Protein AF-A0A080MA71-F1 (afdb_monomer)

Mean predicted aligned error: 9.21 Å

Organism: NCBI:txid2954383

Foldseek 3Di:
DQVVQVVVVVVVQVVCVVVVVDPPVRHHDDDAAEDEADDDDDDDDDQWQLVVDDDDPPVCSVVRDTTGHHYDHCVVDDPVVVVVVVVVVVVVVCVVPVPDPPDDDD

Solvent-accessible surface area (backbone atoms only — not comparable to full-atom values): 6790 Å² total; per-residue (Å²): 103,25,65,60,52,52,50,51,52,52,53,49,51,54,50,28,60,77,67,69,63,47,45,101,82,74,40,79,74,93,79,84,52,72,45,82,40,82,62,90,70,76,89,79,76,62,46,33,36,43,77,73,50,76,93,61,66,76,95,54,45,85,73,54,59,78,44,68,46,51,76,44,50,57,77,79,46,54,77,74,52,46,53,56,49,52,48,51,51,53,52,53,55,46,68,77,50,81,80,82,88,84,84,86,89,128

InterPro domains:
  IPR006842 Transposase (putative), YhgA-like [PF04754] (1-92)

pLDDT: mean 82.52, std 16.59, range [36.0, 98.25]

Sequence (106 aa):
MALRMMVYVGLLYQALIKQGQLLSDDRLPLVLPIVLYNGGPRWTAGTDVFHLIPPIPDLVEQFKTRFSYLLVDENAYTDSQLASLKNLMVAVFRIEHPASQEASAS

Secondary structure (DSSP, 8-state):
-HHHHHHHHHHHHHHHHHHT---TTSPPPP---EEEE--SSPP-S-SBGGGGSPP--HHHHTTSPP-B-EEEEGGGS-HHHHHHHHHHHHHHHHHH-----SS---

Structure (mmCIF, N/CA/C/O backbone):
data_AF-A0A080MA71-F1
#
_entry.id   AF-A0A080MA71-F1
#
loop_
_atom_site.group_PDB
_atom_site.id
_atom_site.type_symbol
_atom_site.label_atom_id
_atom_site.label_alt_id
_atom_site.label_comp_id
_atom_site.label_asym_id
_atom_site.label_entity_id
_atom_site.label_seq_id
_atom_site.pdbx_PDB_ins_code
_atom_site.Cartn_x
_atom_site.Cartn_y
_atom_site.Cartn_z
_atom_site.occupancy
_atom_site.B_iso_or_equiv
_atom_site.auth_seq_id
_atom_site.auth_comp_id
_atom_site.auth_asym_id
_atom_site.auth_atom_id
_atom_site.pdbx_PDB_model_num
ATOM 1 N N . MET A 1 1 ? 8.073 -7.802 -2.574 1.00 93.56 1 MET A N 1
ATOM 2 C CA . MET A 1 1 ? 7.899 -6.580 -1.753 1.00 93.56 1 MET A CA 1
ATOM 3 C C . MET A 1 1 ? 6.446 -6.288 -1.408 1.00 93.56 1 MET A C 1
ATOM 5 O O . MET A 1 1 ? 6.236 -5.827 -0.296 1.00 93.56 1 MET A O 1
ATOM 9 N N . ALA A 1 2 ? 5.458 -6.599 -2.263 1.00 95.38 2 ALA A N 1
ATOM 10 C CA . ALA A 1 2 ? 4.041 -6.295 -1.992 1.00 95.38 2 ALA A CA 1
ATOM 11 C C . ALA A 1 2 ? 3.555 -6.746 -0.602 1.00 95.38 2 ALA A C 1
ATOM 13 O O . ALA A 1 2 ? 3.063 -5.926 0.166 1.00 95.38 2 ALA A O 1
ATOM 14 N N . LEU A 1 3 ? 3.806 -8.009 -0.226 1.00 96.12 3 LEU A N 1
ATOM 15 C CA . LEU A 1 3 ? 3.441 -8.523 1.102 1.00 96.12 3 LEU A CA 1
ATOM 16 C C . LEU A 1 3 ? 4.076 -7.717 2.245 1.00 96.12 3 LEU A C 1
ATOM 18 O O . LEU A 1 3 ? 3.414 -7.396 3.225 1.00 96.12 3 LEU A O 1
ATOM 22 N N . ARG A 1 4 ? 5.359 -7.363 2.113 1.00 96.44 4 ARG A N 1
ATOM 23 C CA . ARG A 1 4 ? 6.083 -6.587 3.128 1.00 96.44 4 ARG A CA 1
ATOM 24 C C . ARG A 1 4 ? 5.486 -5.186 3.288 1.00 96.44 4 ARG A C 1
ATOM 26 O O . ARG A 1 4 ? 5.309 -4.743 4.414 1.00 96.44 4 ARG A O 1
ATOM 33 N N . MET A 1 5 ? 5.131 -4.528 2.183 1.00 97.00 5 MET A N 1
ATOM 34 C CA . MET A 1 5 ? 4.469 -3.220 2.221 1.00 97.00 5 MET A CA 1
ATOM 35 C C . MET A 1 5 ? 3.091 -3.301 2.886 1.00 97.00 5 MET A C 1
ATOM 37 O O . MET A 1 5 ? 2.775 -2.455 3.717 1.00 97.00 5 MET A O 1
ATOM 41 N N . MET A 1 6 ? 2.315 -4.353 2.607 1.00 97.44 6 MET A N 1
ATOM 42 C CA . MET A 1 6 ? 1.018 -4.573 3.259 1.00 97.44 6 MET A CA 1
ATOM 43 C C . MET A 1 6 ? 1.162 -4.703 4.777 1.00 97.44 6 MET A C 1
ATOM 45 O O . MET A 1 6 ? 0.410 -4.088 5.529 1.00 97.44 6 MET A O 1
ATOM 49 N N . VAL A 1 7 ? 2.167 -5.459 5.231 1.00 97.56 7 VAL A N 1
ATOM 50 C CA . VAL A 1 7 ? 2.471 -5.607 6.661 1.00 97.56 7 VAL A CA 1
ATOM 51 C C . VAL A 1 7 ? 2.836 -4.261 7.287 1.00 97.56 7 VAL A C 1
ATOM 53 O O . VAL A 1 7 ? 2.327 -3.937 8.354 1.00 97.56 7 VAL A O 1
ATOM 56 N N . TYR A 1 8 ? 3.675 -3.456 6.633 1.00 97.44 8 TYR A N 1
ATOM 57 C CA . TYR A 1 8 ? 4.074 -2.150 7.164 1.00 97.44 8 TYR A CA 1
ATOM 58 C C . TYR A 1 8 ? 2.906 -1.175 7.282 1.00 97.44 8 TYR A C 1
ATOM 60 O O . TYR A 1 8 ? 2.778 -0.517 8.312 1.00 97.44 8 TYR A O 1
ATOM 68 N N . VAL A 1 9 ? 2.016 -1.131 6.289 1.00 97.38 9 VAL A N 1
ATOM 69 C CA . VAL A 1 9 ? 0.794 -0.319 6.378 1.00 97.38 9 VAL A CA 1
ATOM 70 C C . VAL A 1 9 ? -0.106 -0.808 7.513 1.00 97.38 9 VAL A C 1
ATOM 72 O O . VAL A 1 9 ? -0.602 0.003 8.290 1.00 97.38 9 VAL A O 1
ATOM 75 N N . GLY A 1 10 ? -0.266 -2.125 7.671 1.00 97.50 10 GLY A N 1
ATOM 76 C CA . GLY A 1 10 ? -1.023 -2.694 8.786 1.00 97.50 10 GLY A CA 1
ATOM 77 C C . GLY A 1 10 ? -0.454 -2.304 10.155 1.00 97.50 10 GLY A C 1
ATOM 78 O O . GLY A 1 10 ? -1.204 -1.892 11.037 1.00 97.50 10 GLY A O 1
ATOM 79 N N . LEU A 1 11 ? 0.870 -2.374 10.322 1.00 98.25 11 LEU A N 1
ATOM 80 C CA . LEU A 1 11 ? 1.550 -1.969 11.558 1.00 98.25 11 LEU A CA 1
ATOM 81 C C . LEU A 1 11 ? 1.419 -0.465 11.829 1.00 98.25 11 LEU A C 1
ATOM 83 O O . LEU A 1 11 ? 1.189 -0.070 12.971 1.00 98.25 11 LEU A O 1
ATOM 87 N N . LEU A 1 12 ? 1.516 0.369 10.790 1.00 97.50 12 LEU A N 1
ATOM 88 C CA . LEU A 1 12 ? 1.274 1.806 10.901 1.00 97.50 12 LEU A CA 1
ATOM 89 C C . LEU A 1 12 ? -0.155 2.078 11.385 1.00 97.50 12 LEU A C 1
ATOM 91 O O . LEU A 1 12 ? -0.345 2.810 12.350 1.00 97.50 12 LEU A O 1
ATOM 95 N N . TYR A 1 13 ? -1.157 1.439 10.782 1.00 97.62 13 TYR A N 1
ATOM 96 C CA . TYR A 1 13 ? -2.547 1.589 11.209 1.00 97.62 13 TYR A CA 1
ATOM 97 C C . TYR A 1 13 ? -2.787 1.128 12.646 1.00 97.62 13 TYR A C 1
ATOM 99 O O . TYR A 1 13 ? -3.473 1.822 13.394 1.00 97.62 13 TYR A O 1
ATOM 107 N N . GLN A 1 14 ? -2.173 0.024 13.078 1.00 98.06 14 GLN A N 1
ATOM 108 C CA . GLN A 1 14 ? -2.226 -0.386 14.484 1.00 98.06 14 GLN A CA 1
ATOM 109 C C . GLN A 1 14 ? -1.640 0.679 15.421 1.00 98.06 14 GLN A C 1
ATOM 111 O O . GLN A 1 14 ? -2.208 0.940 16.484 1.00 98.06 14 GLN A O 1
ATOM 116 N N . ALA A 1 15 ? -0.529 1.311 15.035 1.00 98.06 15 ALA A N 1
ATOM 117 C CA . ALA A 1 15 ? 0.074 2.387 15.812 1.00 98.06 15 ALA A CA 1
ATOM 118 C C . ALA A 1 15 ? -0.834 3.628 15.878 1.00 98.06 15 ALA A C 1
ATOM 120 O O . ALA A 1 15 ? -1.049 4.145 16.974 1.00 98.06 15 ALA A O 1
ATOM 121 N N . LEU A 1 16 ? -1.423 4.050 14.752 1.00 97.25 16 LEU A N 1
ATOM 122 C CA . LEU A 1 16 ? -2.340 5.195 14.698 1.00 97.25 16 LEU A CA 1
ATOM 123 C C . LEU A 1 16 ? -3.583 4.976 15.566 1.00 97.25 16 LEU A C 1
ATOM 125 O O . LEU A 1 16 ? -3.941 5.855 16.346 1.00 97.25 16 LEU A O 1
ATOM 129 N N . ILE A 1 17 ? -4.192 3.786 15.496 1.00 97.44 17 ILE A N 1
ATOM 130 C CA . ILE A 1 17 ? -5.326 3.411 16.355 1.00 97.44 17 ILE A CA 1
ATOM 131 C C . ILE A 1 17 ? -4.926 3.520 17.829 1.00 97.44 17 ILE A C 1
ATOM 133 O O . ILE A 1 17 ? -5.622 4.151 18.620 1.00 97.44 17 ILE A O 1
ATOM 137 N N . LYS A 1 18 ? -3.776 2.946 18.205 1.00 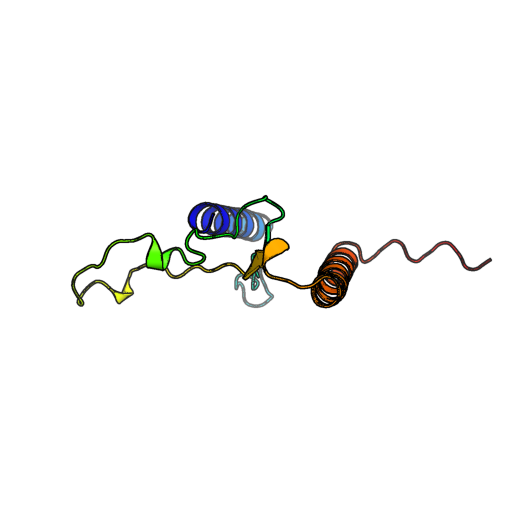97.69 18 LYS A N 1
ATOM 138 C CA . LYS A 1 18 ? -3.289 2.972 19.592 1.00 97.69 18 LYS A CA 1
ATOM 139 C C . LYS A 1 18 ? -3.011 4.394 20.096 1.00 97.69 18 LYS A C 1
ATOM 141 O O . LYS A 1 18 ? -3.131 4.643 21.291 1.00 97.69 18 LYS A O 1
ATOM 146 N N . GLN A 1 19 ? -2.617 5.302 19.208 1.00 97.00 19 GLN A N 1
ATOM 147 C CA . GLN A 1 19 ? -2.297 6.695 19.528 1.00 97.00 19 GLN A CA 1
ATOM 148 C C . GLN A 1 19 ? -3.501 7.642 19.408 1.00 97.00 19 GLN A C 1
ATOM 150 O O . GLN A 1 19 ? -3.352 8.827 19.696 1.00 97.00 19 GLN A O 1
ATOM 155 N N . GLY A 1 20 ? -4.675 7.154 18.987 1.00 95.00 20 GLY A N 1
ATOM 156 C CA . GLY A 1 20 ? -5.849 7.996 18.737 1.00 95.00 20 GLY A CA 1
ATOM 157 C C . GLY A 1 20 ? -5.673 8.957 17.555 1.00 95.00 20 GLY A C 1
ATOM 158 O O . GLY A 1 20 ? -6.307 10.004 17.518 1.00 95.00 20 GLY A O 1
ATOM 159 N N . GLN A 1 21 ? -4.802 8.623 16.599 1.00 95.88 21 GLN A N 1
ATOM 160 C CA . GLN A 1 21 ? -4.467 9.451 15.431 1.00 95.88 21 GLN A CA 1
ATOM 161 C C . GLN A 1 21 ? -5.292 9.063 14.195 1.00 95.88 21 GLN A C 1
ATOM 163 O O . GLN A 1 21 ? -4.775 8.943 13.082 1.00 95.88 21 GLN A O 1
ATOM 168 N N . LEU A 1 22 ? -6.580 8.801 14.403 1.00 95.56 22 LEU A N 1
ATOM 169 C CA . LEU A 1 22 ? -7.525 8.562 13.318 1.00 95.56 22 LEU A CA 1
ATOM 170 C C . LEU A 1 22 ? -8.018 9.893 12.742 1.00 95.56 22 LEU A C 1
ATOM 172 O O . LEU A 1 22 ? -7.788 10.965 13.306 1.00 95.56 22 LEU A O 1
ATOM 176 N N . LEU A 1 23 ? -8.684 9.827 11.592 1.00 93.62 23 LEU A N 1
ATOM 177 C CA . LEU A 1 23 ? -9.406 10.976 11.056 1.00 93.62 23 LEU A CA 1
ATOM 178 C C . LEU A 1 23 ? -10.557 11.363 11.997 1.00 93.62 23 LEU A C 1
ATOM 180 O O . LEU A 1 23 ? -10.966 10.584 12.855 1.00 93.62 23 LEU A O 1
ATOM 184 N N . SER A 1 24 ? -11.118 12.561 11.813 1.00 92.81 24 SER A N 1
ATOM 185 C CA . SER A 1 24 ? -12.192 13.089 12.672 1.00 92.81 24 SER A CA 1
ATOM 186 C C . SER A 1 24 ? -13.473 12.242 12.696 1.00 92.81 24 SER A C 1
ATOM 188 O O . SER A 1 24 ? -14.342 12.489 13.522 1.00 92.81 24 SER A O 1
ATOM 190 N N . ASP A 1 25 ? -13.605 11.278 11.788 1.00 95.31 25 ASP A N 1
ATOM 191 C CA . ASP A 1 25 ? -14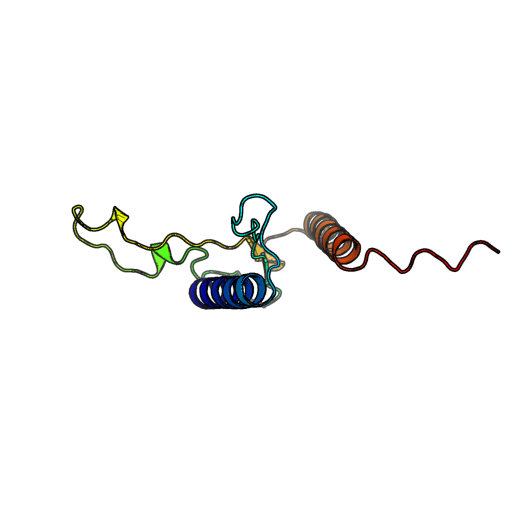.714 10.329 11.691 1.00 95.31 25 ASP A CA 1
ATOM 192 C C . ASP A 1 25 ? -14.304 8.884 12.037 1.00 95.31 25 ASP A C 1
ATOM 194 O O . ASP A 1 25 ? -14.928 7.932 11.567 1.00 95.31 25 ASP A O 1
ATOM 198 N N . ASP A 1 26 ? -13.233 8.721 12.820 1.00 93.81 26 ASP A N 1
ATOM 199 C CA . ASP A 1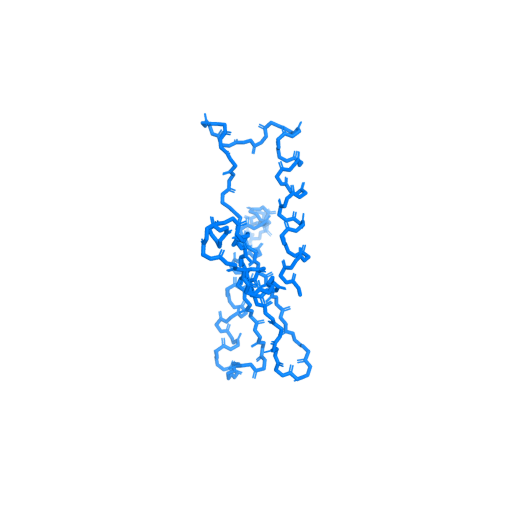 26 ? -12.665 7.444 13.273 1.00 93.81 26 ASP A CA 1
ATOM 200 C C . ASP A 1 26 ? -12.186 6.508 12.146 1.00 93.81 26 ASP A C 1
ATOM 202 O O . ASP A 1 26 ? -11.943 5.317 12.360 1.00 93.81 26 ASP A O 1
ATOM 206 N N . ARG A 1 27 ? -11.998 7.023 10.924 1.00 96.31 27 ARG A N 1
ATOM 207 C CA . ARG A 1 27 ? -11.430 6.245 9.814 1.00 96.31 27 ARG A CA 1
ATOM 208 C C . ARG A 1 27 ? -9.907 6.316 9.774 1.00 96.31 27 ARG A C 1
ATOM 210 O O . ARG A 1 27 ? -9.274 7.272 10.224 1.00 96.31 27 ARG A O 1
ATOM 217 N N . LEU A 1 28 ? -9.312 5.285 9.176 1.00 95.31 28 LEU A N 1
ATOM 218 C CA . LEU A 1 28 ? -7.881 5.244 8.884 1.00 95.31 28 LEU A CA 1
ATOM 219 C C . LEU A 1 28 ? -7.534 6.256 7.779 1.00 95.31 28 LEU A C 1
ATOM 221 O O . LEU A 1 28 ? -8.277 6.356 6.797 1.00 95.31 28 LEU A O 1
ATOM 225 N N . PRO A 1 29 ? -6.402 6.971 7.885 1.00 94.31 29 PRO A N 1
ATOM 226 C CA . PRO A 1 29 ? -5.949 7.840 6.810 1.00 94.31 29 PRO A CA 1
ATOM 227 C C . PRO A 1 29 ? -5.514 7.024 5.587 1.00 94.31 29 PRO A C 1
ATOM 229 O O . PRO A 1 29 ? -5.048 5.886 5.703 1.00 94.31 29 PRO A O 1
ATOM 232 N N . LEU A 1 30 ? -5.622 7.617 4.397 1.00 93.06 30 LEU A N 1
ATOM 233 C CA . LEU A 1 30 ? -5.061 7.028 3.183 1.00 93.06 30 LEU A CA 1
ATOM 234 C C . LEU A 1 30 ? -3.533 6.966 3.299 1.00 93.06 30 LEU A C 1
ATOM 236 O O . LEU A 1 30 ? -2.887 7.976 3.561 1.00 93.06 30 LEU A O 1
ATOM 240 N N . VAL A 1 31 ? -2.961 5.791 3.042 1.00 93.31 31 VAL A N 1
ATOM 241 C CA . VAL A 1 31 ? -1.512 5.596 2.936 1.00 93.31 31 VAL A CA 1
ATOM 242 C C . VAL A 1 31 ? -1.194 5.213 1.499 1.00 93.31 31 VAL A C 1
ATOM 244 O O . VAL A 1 31 ? -1.773 4.263 0.977 1.00 93.31 31 VAL A O 1
ATOM 247 N N . LEU A 1 32 ? -0.272 5.942 0.864 1.00 91.38 32 LEU A N 1
ATOM 248 C CA . LEU A 1 32 ? 0.286 5.601 -0.444 1.00 91.38 32 LEU A CA 1
ATOM 249 C C . LEU A 1 32 ? 1.676 4.980 -0.242 1.00 91.38 32 LEU A C 1
ATOM 251 O O . LEU A 1 32 ? 2.638 5.717 -0.025 1.00 91.38 32 LEU A O 1
ATOM 255 N N . PRO A 1 33 ? 1.828 3.647 -0.306 1.00 92.75 33 PRO A N 1
ATOM 256 C CA . PRO A 1 33 ? 3.132 3.017 -0.175 1.00 92.75 33 PRO A CA 1
ATOM 257 C C . PRO A 1 33 ? 3.919 3.220 -1.468 1.00 92.75 33 PRO A C 1
ATOM 259 O O . PRO A 1 33 ? 3.428 2.901 -2.554 1.00 92.75 33 PRO A O 1
ATOM 262 N N . ILE A 1 34 ? 5.147 3.718 -1.351 1.00 90.31 34 ILE A N 1
ATOM 263 C CA . ILE A 1 34 ? 6.049 3.943 -2.481 1.00 90.31 34 ILE A CA 1
ATOM 264 C C . ILE A 1 34 ? 7.303 3.097 -2.2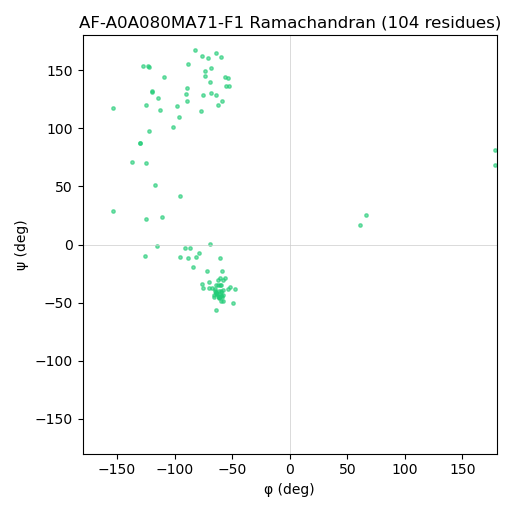72 1.00 90.31 34 ILE A C 1
ATOM 266 O O . ILE A 1 34 ? 7.903 3.113 -1.198 1.00 90.31 34 ILE A O 1
ATOM 270 N N . VAL A 1 35 ? 7.707 2.357 -3.302 1.00 90.25 35 VAL A N 1
ATOM 271 C CA . VAL A 1 35 ? 8.967 1.610 -3.324 1.00 90.25 35 VAL A CA 1
ATOM 272 C C . VAL A 1 35 ? 9.874 2.235 -4.366 1.00 90.25 35 VAL A C 1
ATOM 274 O O . VAL A 1 35 ? 9.579 2.189 -5.558 1.00 90.25 35 VAL A O 1
ATOM 277 N N . LEU A 1 36 ? 10.987 2.787 -3.899 1.00 87.50 36 LEU A N 1
ATOM 278 C CA . LEU A 1 36 ? 12.073 3.281 -4.733 1.00 87.50 36 LEU A CA 1
ATOM 279 C C . LEU A 1 36 ? 13.045 2.128 -4.976 1.00 87.50 36 LEU A C 1
ATOM 281 O O . LEU A 1 36 ? 13.523 1.509 -4.023 1.00 87.50 36 LEU A O 1
ATOM 285 N N . TYR A 1 37 ? 13.306 1.813 -6.237 1.00 86.88 37 TYR A N 1
ATOM 286 C CA . TYR A 1 37 ? 14.180 0.722 -6.626 1.00 86.88 37 TYR A CA 1
ATOM 287 C C . TYR A 1 37 ? 15.291 1.218 -7.549 1.00 86.88 37 TYR A C 1
ATOM 289 O O . TYR A 1 37 ? 15.045 1.723 -8.640 1.00 86.88 37 TYR A O 1
ATOM 297 N N . ASN A 1 38 ? 16.520 1.018 -7.087 1.00 82.81 38 ASN A N 1
ATOM 298 C CA . ASN A 1 38 ? 17.778 1.416 -7.713 1.00 82.81 38 ASN A CA 1
ATOM 299 C C . ASN A 1 38 ? 18.730 0.214 -7.903 1.00 82.81 38 ASN A C 1
ATOM 301 O O . ASN A 1 38 ? 19.947 0.375 -7.961 1.00 82.81 38 ASN A O 1
ATOM 305 N N . GLY A 1 39 ? 18.195 -1.013 -7.932 1.00 79.62 39 GLY A N 1
ATOM 306 C CA . GLY A 1 39 ? 18.991 -2.218 -8.199 1.00 79.62 39 GLY A CA 1
ATOM 307 C C . GLY A 1 39 ? 19.332 -2.356 -9.683 1.00 79.62 39 GLY A C 1
ATOM 308 O O . GLY A 1 39 ? 18.696 -1.727 -10.507 1.00 79.62 39 GLY A O 1
ATOM 309 N N . GLY A 1 40 ? 20.320 -3.176 -10.049 1.00 81.06 40 GLY A N 1
ATOM 310 C CA . GLY A 1 40 ? 20.794 -3.248 -11.443 1.00 81.06 40 GLY A CA 1
ATOM 311 C C . GLY A 1 40 ? 19.757 -3.763 -12.462 1.00 81.06 40 GLY A C 1
ATOM 312 O O . GLY A 1 40 ? 19.480 -3.084 -13.447 1.00 81.06 40 GLY A O 1
ATOM 313 N N . PRO A 1 41 ? 19.177 -4.965 -12.286 1.00 85.69 41 PRO A N 1
ATOM 314 C CA . PRO A 1 41 ? 18.156 -5.478 -13.202 1.00 85.69 41 PRO A CA 1
ATOM 315 C C . PRO A 1 41 ? 16.819 -4.758 -13.021 1.00 85.69 41 PRO A C 1
ATOM 317 O O . PRO A 1 41 ? 16.470 -4.429 -11.890 1.00 85.69 41 PRO A O 1
ATOM 320 N N . ARG A 1 42 ? 16.024 -4.623 -14.093 1.00 85.38 42 ARG A N 1
ATOM 321 C CA . ARG A 1 42 ? 14.637 -4.130 -14.004 1.00 85.38 42 ARG A CA 1
ATOM 322 C C . ARG A 1 42 ? 13.818 -4.927 -12.993 1.00 85.38 42 ARG A C 1
ATOM 324 O O . ARG A 1 42 ? 13.948 -6.151 -12.891 1.00 85.38 42 ARG A O 1
ATOM 331 N N . TRP A 1 43 ? 12.936 -4.236 -12.286 1.00 90.50 43 TRP A N 1
ATOM 332 C CA . TRP A 1 43 ? 12.039 -4.861 -11.331 1.00 90.50 43 TRP A CA 1
ATOM 333 C C . TRP A 1 43 ? 10.998 -5.742 -12.030 1.00 90.50 43 TRP A C 1
ATOM 335 O O . TRP A 1 43 ? 10.311 -5.312 -12.953 1.00 90.50 43 TRP A O 1
ATOM 345 N N . THR A 1 44 ? 10.840 -6.975 -11.552 1.00 90.00 44 THR A N 1
ATOM 346 C CA . THR A 1 44 ? 9.892 -7.954 -12.118 1.00 90.00 44 THR A CA 1
ATOM 347 C C . THR A 1 44 ? 8.929 -8.539 -11.089 1.00 90.00 44 THR A C 1
ATOM 349 O O . THR A 1 44 ? 7.976 -9.223 -11.455 1.00 90.00 44 THR A O 1
ATOM 352 N N . ALA A 1 45 ? 9.142 -8.286 -9.796 1.00 90.75 45 ALA A N 1
ATOM 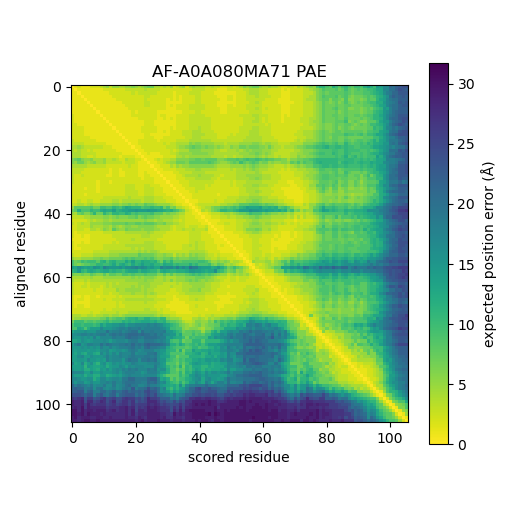353 C CA . ALA A 1 45 ? 8.283 -8.839 -8.756 1.00 90.75 45 ALA A CA 1
ATOM 354 C C . ALA A 1 45 ? 6.914 -8.137 -8.725 1.00 90.75 45 ALA A C 1
ATOM 356 O O . ALA A 1 45 ? 6.823 -6.923 -8.902 1.00 90.75 45 ALA A O 1
ATOM 357 N N . GLY A 1 46 ? 5.857 -8.893 -8.419 1.00 91.62 46 GLY A N 1
ATOM 358 C CA . GLY A 1 46 ? 4.494 -8.364 -8.337 1.00 91.62 46 GLY A CA 1
ATOM 359 C C . GLY A 1 46 ? 4.359 -7.179 -7.373 1.00 91.62 46 GLY A C 1
ATOM 360 O O . GLY A 1 46 ? 4.901 -7.196 -6.259 1.00 91.62 46 GLY A O 1
ATOM 361 N N . 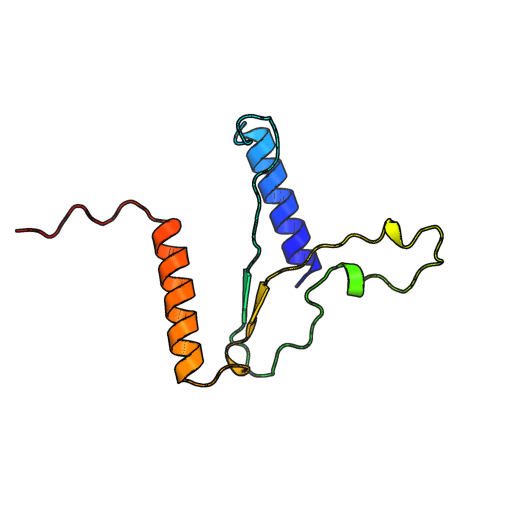THR A 1 47 ? 3.625 -6.160 -7.822 1.00 95.06 47 THR A N 1
ATOM 362 C CA . THR A 1 47 ? 3.351 -4.919 -7.083 1.00 95.06 47 THR A CA 1
ATOM 363 C C . THR A 1 47 ? 2.028 -4.940 -6.316 1.00 95.06 47 THR A C 1
ATOM 365 O O . THR A 1 47 ? 1.822 -4.079 -5.467 1.00 95.06 47 THR A O 1
ATOM 368 N N . ASP A 1 48 ? 1.177 -5.945 -6.558 1.00 96.50 48 ASP A N 1
ATOM 369 C CA . ASP A 1 48 ? -0.086 -6.187 -5.850 1.00 96.50 48 ASP A CA 1
ATOM 370 C C . ASP A 1 48 ? -0.057 -7.564 -5.169 1.00 96.50 48 ASP A C 1
ATOM 372 O O . ASP A 1 48 ? 0.300 -8.572 -5.791 1.00 96.50 48 ASP A O 1
ATOM 376 N N . VAL A 1 49 ? -0.448 -7.620 -3.893 1.00 96.56 49 VAL A N 1
ATOM 377 C CA . VAL A 1 49 ? -0.617 -8.874 -3.136 1.00 96.56 49 VAL A CA 1
ATOM 378 C C . VAL A 1 49 ? -1.621 -9.808 -3.813 1.00 96.56 49 VAL A C 1
ATOM 380 O O . VAL A 1 49 ? -1.438 -11.025 -3.771 1.00 96.56 49 VAL A O 1
ATOM 383 N N . PHE A 1 50 ? -2.618 -9.264 -4.510 1.00 95.06 50 PHE A N 1
ATOM 384 C CA . PHE A 1 50 ? -3.616 -10.029 -5.252 1.00 95.06 50 PHE A CA 1
ATOM 385 C C . PHE A 1 50 ? -2.980 -11.018 -6.240 1.00 95.06 50 PHE A C 1
ATOM 387 O O . PHE A 1 50 ? -3.454 -12.148 -6.384 1.00 95.06 50 PHE A O 1
ATOM 394 N N . HIS A 1 51 ? -1.886 -10.620 -6.897 1.00 93.88 51 HIS A N 1
ATOM 395 C CA . HIS A 1 51 ? -1.166 -11.454 -7.864 1.00 93.88 51 HIS A CA 1
ATOM 396 C C . HIS A 1 51 ? -0.207 -12.462 -7.216 1.00 93.88 51 HIS A C 1
ATOM 398 O O . HIS A 1 51 ? 0.296 -13.345 -7.903 1.00 93.88 51 HIS A O 1
ATOM 404 N N . LEU A 1 52 ? 0.044 -12.354 -5.907 1.00 93.62 52 LEU A N 1
ATOM 405 C CA . LEU A 1 52 ? 0.848 -13.328 -5.161 1.00 93.62 52 LEU A CA 1
ATOM 406 C C . LEU A 1 52 ? 0.028 -14.540 -4.704 1.00 93.62 52 LEU A C 1
ATOM 408 O O . LEU A 1 52 ? 0.595 -15.580 -4.380 1.00 93.62 52 LEU A O 1
ATOM 412 N N . ILE A 1 53 ? -1.296 -14.400 -4.657 1.00 92.56 53 ILE A N 1
ATOM 413 C CA . ILE A 1 53 ? -2.224 -15.468 -4.291 1.00 92.56 53 ILE A CA 1
ATOM 414 C C . ILE A 1 53 ? -2.626 -16.204 -5.578 1.00 92.56 53 ILE A C 1
ATOM 416 O O . ILE A 1 53 ? -3.039 -15.540 -6.540 1.00 92.56 53 ILE A O 1
ATOM 420 N N . PRO A 1 54 ? -2.538 -17.549 -5.618 1.00 90.62 54 PRO A N 1
ATOM 421 C CA . PRO A 1 54 ? -2.914 -18.315 -6.800 1.00 90.62 54 PRO A CA 1
ATOM 422 C C . PRO A 1 54 ? -4.387 -18.088 -7.176 1.00 90.62 54 PRO A C 1
ATOM 424 O O . PRO A 1 54 ? -5.179 -17.614 -6.354 1.00 90.62 54 PRO A O 1
ATOM 427 N N . PRO A 1 55 ? -4.777 -18.410 -8.420 1.00 89.19 55 PRO A N 1
ATOM 428 C CA . PRO A 1 55 ? -6.181 -18.431 -8.808 1.00 89.19 55 PRO A CA 1
ATOM 429 C C . PRO A 1 55 ? -6.997 -19.308 -7.850 1.00 89.19 55 PRO A C 1
ATOM 431 O O . PRO A 1 55 ? -6.558 -20.396 -7.474 1.00 89.19 55 PRO A O 1
ATOM 434 N N . ILE A 1 56 ? -8.173 -18.824 -7.458 1.00 88.12 56 ILE A N 1
ATOM 435 C CA . ILE A 1 56 ? -9.118 -19.541 -6.597 1.00 88.12 56 ILE A CA 1
ATOM 436 C C . ILE A 1 56 ? -10.496 -19.556 -7.263 1.00 88.12 56 ILE A C 1
ATOM 438 O O . ILE A 1 56 ? -10.776 -18.652 -8.046 1.00 88.12 56 ILE A O 1
ATOM 442 N N . PRO A 1 57 ? -11.347 -20.558 -6.977 1.00 89.38 57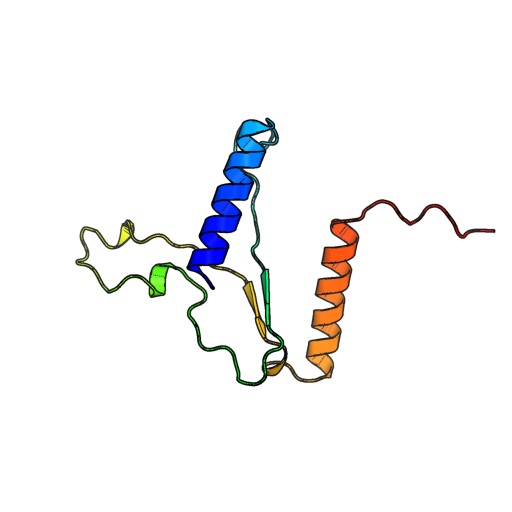 PRO A N 1
ATOM 443 C CA . PRO A 1 57 ? -12.683 -20.641 -7.563 1.00 89.38 57 PRO A CA 1
ATOM 444 C C . PRO A 1 57 ? -13.524 -19.381 -7.306 1.00 89.38 57 PRO A C 1
ATOM 446 O O . PRO A 1 57 ? -13.466 -18.817 -6.210 1.00 89.38 57 PRO A O 1
ATOM 449 N N . ASP A 1 58 ? -14.351 -19.001 -8.284 1.00 83.25 58 ASP A N 1
ATOM 450 C CA . ASP A 1 58 ? -15.075 -17.718 -8.354 1.00 83.25 58 ASP A CA 1
ATOM 451 C C . ASP A 1 58 ? -15.794 -17.317 -7.057 1.00 83.25 58 ASP A C 1
ATOM 453 O O . ASP A 1 58 ? -15.775 -16.151 -6.665 1.00 83.25 58 ASP A O 1
ATOM 457 N N . LEU A 1 59 ? -16.380 -18.283 -6.339 1.00 84.81 59 LEU A N 1
ATOM 458 C CA . LEU A 1 59 ? -17.127 -18.031 -5.101 1.00 84.81 59 LEU A CA 1
ATOM 459 C C . LEU A 1 59 ? -16.296 -17.298 -4.031 1.00 84.81 59 LEU A C 1
ATOM 461 O O . LEU A 1 59 ? -16.853 -16.573 -3.204 1.00 84.81 59 LEU A O 1
ATOM 465 N N . VAL A 1 60 ? -14.973 -17.481 -4.039 1.00 89.81 60 VAL A N 1
ATOM 466 C CA . VAL A 1 60 ? -14.067 -16.907 -3.038 1.00 89.81 60 VAL A CA 1
ATOM 467 C C . VAL A 1 60 ? -13.076 -15.888 -3.601 1.00 89.81 60 VAL A C 1
ATOM 469 O O . VAL A 1 60 ? -12.333 -15.288 -2.826 1.00 89.81 60 VAL A O 1
ATOM 472 N N . GLU A 1 61 ? -13.079 -15.626 -4.911 1.00 89.69 61 GLU A N 1
ATOM 473 C CA . GLU A 1 61 ? -12.115 -14.717 -5.552 1.00 89.69 61 GLU A CA 1
ATOM 474 C C . GLU A 1 61 ? -12.189 -13.283 -5.006 1.00 89.69 61 GLU A C 1
ATOM 476 O O . GLU A 1 61 ? -11.162 -12.628 -4.814 1.00 89.69 61 GLU A O 1
ATOM 481 N N . GLN A 1 62 ? -13.393 -12.822 -4.656 1.00 90.25 62 GLN A N 1
ATOM 482 C CA . GLN A 1 62 ? -13.617 -11.513 -4.033 1.00 90.25 62 GLN A CA 1
ATOM 483 C C . GLN A 1 62 ? -12.878 -11.323 -2.697 1.00 90.25 62 GLN A C 1
ATOM 485 O O . GLN A 1 62 ? -12.622 -10.188 -2.302 1.00 90.25 62 GLN A O 1
ATOM 490 N N . PHE A 1 63 ? -12.519 -12.410 -2.005 1.00 91.25 63 PHE A N 1
ATOM 491 C CA . PHE A 1 63 ? -11.795 -12.353 -0.732 1.00 91.25 63 PHE A CA 1
ATOM 492 C C . PHE A 1 63 ? -10.276 -12.295 -0.908 1.00 91.25 63 PHE A C 1
ATOM 494 O O . PHE A 1 63 ? -9.553 -12.179 0.083 1.00 91.25 63 PHE A O 1
ATOM 501 N N . LYS A 1 64 ? -9.758 -12.358 -2.143 1.00 93.25 64 LYS A N 1
ATOM 502 C CA . LYS A 1 64 ? -8.334 -12.114 -2.382 1.00 93.25 64 LYS A CA 1
ATOM 503 C C . LYS A 1 64 ? -7.999 -10.684 -1.982 1.00 93.25 64 LYS A C 1
ATOM 505 O O . LYS A 1 64 ? -8.509 -9.724 -2.560 1.00 93.25 64 LYS A O 1
ATOM 510 N N . THR A 1 65 ? -7.085 -10.550 -1.030 1.00 93.12 65 THR A N 1
ATOM 511 C CA . THR A 1 65 ? -6.610 -9.246 -0.581 1.00 93.12 65 THR A CA 1
ATOM 512 C C . THR A 1 65 ? -5.999 -8.472 -1.740 1.00 93.12 65 THR A C 1
ATOM 514 O O . THR A 1 65 ? -5.054 -8.937 -2.379 1.00 93.12 65 THR A O 1
ATOM 517 N N . ARG A 1 66 ? -6.529 -7.273 -1.982 1.00 93.81 66 ARG A N 1
ATOM 518 C CA . ARG A 1 66 ? -5.952 -6.294 -2.901 1.00 93.81 66 ARG A CA 1
ATOM 519 C C . ARG A 1 66 ? -5.147 -5.293 -2.098 1.00 93.81 66 ARG A C 1
ATOM 521 O O . ARG A 1 66 ? -5.687 -4.621 -1.222 1.00 93.81 66 ARG A O 1
ATOM 528 N N . PHE A 1 67 ? -3.859 -5.221 -2.386 1.00 96.06 67 PHE A N 1
ATOM 529 C CA . PHE A 1 67 ? -2.972 -4.251 -1.768 1.00 96.06 67 PHE A CA 1
ATOM 530 C C . PHE A 1 67 ? -1.818 -3.990 -2.719 1.00 96.06 67 PHE A C 1
ATOM 532 O O . PHE A 1 67 ? -1.016 -4.891 -2.980 1.00 96.06 67 PHE A O 1
ATOM 539 N N . SER A 1 68 ? -1.711 -2.744 -3.168 1.00 95.50 68 SER A N 1
ATOM 540 C CA . SER A 1 68 ? -0.729 -2.322 -4.160 1.00 95.50 68 SER A CA 1
ATOM 541 C C . SER A 1 68 ? 0.148 -1.206 -3.623 1.00 95.50 68 SER A C 1
ATOM 543 O O . SER A 1 68 ? -0.269 -0.413 -2.781 1.00 95.50 68 SER A O 1
ATOM 545 N N . TYR A 1 69 ? 1.365 -1.132 -4.146 1.00 94.31 69 TYR A N 1
ATOM 546 C CA . TYR A 1 69 ? 2.271 -0.015 -3.915 1.00 94.31 69 TYR A CA 1
ATOM 547 C C . TYR A 1 69 ? 2.685 0.613 -5.243 1.00 94.31 69 TYR A C 1
ATOM 549 O O . TYR A 1 69 ? 2.720 -0.053 -6.282 1.00 94.31 69 TYR A O 1
ATOM 557 N N . LEU A 1 70 ? 3.033 1.896 -5.201 1.00 90.81 70 LEU A N 1
ATOM 558 C CA . LEU A 1 70 ? 3.642 2.578 -6.330 1.00 90.81 70 LEU A CA 1
ATOM 559 C C . LEU A 1 70 ? 5.117 2.178 -6.408 1.00 90.81 70 LEU A C 1
ATOM 561 O O . LEU A 1 70 ? 5.898 2.478 -5.506 1.00 90.81 70 LEU A O 1
ATOM 565 N N . LEU A 1 71 ? 5.499 1.485 -7.477 1.00 90.31 71 LEU A N 1
ATOM 566 C CA . LEU A 1 71 ? 6.897 1.194 -7.762 1.00 90.31 71 LEU A CA 1
ATOM 567 C C . LEU A 1 71 ? 7.504 2.312 -8.599 1.00 90.31 71 LEU A C 1
ATOM 569 O O . LEU A 1 71 ? 6.960 2.718 -9.624 1.00 90.31 71 LEU A O 1
ATOM 573 N N . VAL A 1 72 ? 8.691 2.721 -8.194 1.00 86.62 72 VAL A N 1
ATOM 574 C CA . VAL A 1 72 ? 9.534 3.660 -8.904 1.00 86.62 72 VAL A CA 1
ATOM 575 C C . VAL A 1 72 ? 10.865 2.964 -9.179 1.00 86.62 72 VAL A C 1
ATOM 577 O O . VAL A 1 72 ? 11.708 2.860 -8.294 1.00 86.62 72 VAL A O 1
ATOM 580 N N . ASP A 1 73 ? 11.017 2.422 -10.388 1.00 85.94 73 ASP A N 1
ATOM 581 C CA . ASP A 1 73 ? 12.234 1.736 -10.846 1.00 85.94 73 ASP A CA 1
ATOM 582 C C . ASP A 1 73 ? 13.111 2.712 -11.633 1.00 85.94 73 ASP A C 1
ATOM 584 O O . ASP A 1 73 ? 12.756 3.092 -12.747 1.00 85.94 73 ASP A O 1
ATOM 588 N N . GLU A 1 74 ? 14.252 3.114 -11.073 1.00 76.06 74 GLU A N 1
ATOM 589 C CA . GLU A 1 74 ? 15.160 4.081 -11.702 1.00 76.06 74 GLU A CA 1
ATOM 590 C C . GLU A 1 74 ? 15.688 3.598 -13.065 1.00 76.06 74 GLU A C 1
ATOM 592 O O . GLU A 1 74 ? 15.897 4.414 -13.959 1.00 76.06 74 GLU A O 1
ATOM 597 N N . ASN A 1 75 ? 15.802 2.283 -13.285 1.00 75.94 75 ASN A N 1
ATOM 598 C CA . ASN A 1 75 ? 16.268 1.706 -14.557 1.00 75.94 75 ASN A CA 1
ATOM 599 C C . ASN A 1 75 ? 15.189 1.684 -15.648 1.00 75.94 75 ASN A C 1
ATOM 601 O O . ASN A 1 75 ? 15.450 1.288 -16.791 1.00 75.94 75 ASN A O 1
ATOM 605 N N . ALA A 1 76 ? 13.950 2.031 -15.299 1.00 70.88 76 ALA A N 1
ATOM 606 C CA . ALA A 1 76 ? 12.858 2.166 -16.252 1.00 70.88 76 ALA A CA 1
ATOM 607 C C . ALA A 1 76 ? 12.772 3.580 -16.851 1.00 70.88 76 ALA A C 1
ATOM 609 O O . ALA A 1 76 ? 12.052 3.764 -17.833 1.00 70.88 76 ALA A O 1
ATOM 610 N N . TYR A 1 77 ? 13.505 4.554 -16.300 1.00 69.50 77 TYR A N 1
ATOM 611 C CA . T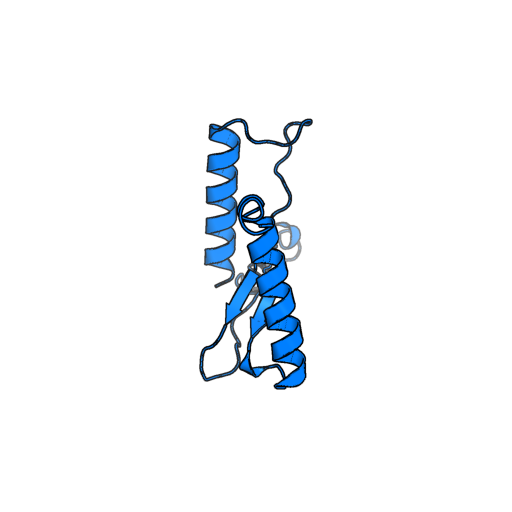YR A 1 77 ? 13.429 5.962 -16.681 1.00 69.50 77 TYR A CA 1
ATOM 612 C C . TYR A 1 77 ? 14.674 6.427 -17.440 1.00 69.50 77 TYR A C 1
ATOM 614 O O . TYR A 1 77 ? 15.795 6.022 -17.144 1.00 69.50 77 TYR A O 1
ATOM 622 N N . THR A 1 78 ? 14.482 7.320 -18.413 1.00 67.44 78 THR A N 1
ATOM 623 C CA . THR A 1 78 ? 15.591 8.086 -19.003 1.00 67.44 78 THR A CA 1
ATOM 624 C C . THR A 1 78 ? 16.115 9.121 -18.005 1.00 67.44 78 THR A C 1
ATOM 626 O O . THR A 1 78 ? 15.381 9.543 -17.109 1.00 67.44 78 THR A O 1
ATOM 629 N N . ASP A 1 79 ? 17.342 9.619 -18.189 1.00 66.44 79 ASP A N 1
ATOM 630 C CA . ASP A 1 79 ? 17.956 10.618 -17.291 1.00 66.44 79 ASP A CA 1
ATOM 631 C C . ASP A 1 79 ? 17.062 11.851 -17.039 1.00 66.44 79 ASP A C 1
ATOM 633 O O . ASP A 1 79 ? 16.980 12.369 -15.923 1.00 66.44 79 ASP A O 1
ATOM 637 N N . SER A 1 80 ? 16.324 12.292 -18.063 1.00 64.12 80 SER A N 1
ATOM 638 C CA . SER A 1 80 ? 15.363 13.400 -17.971 1.00 64.12 80 SER A CA 1
ATOM 639 C C . SER A 1 80 ? 14.137 13.080 -17.106 1.00 64.12 80 SER A C 1
ATOM 641 O O . SER A 1 80 ? 13.658 13.936 -16.361 1.00 64.12 80 SER A O 1
ATOM 643 N N . GLN A 1 81 ? 13.632 11.849 -17.162 1.00 65.19 81 GLN A N 1
ATOM 644 C CA . GLN A 1 81 ? 12.507 11.394 -16.346 1.00 65.19 81 GLN A CA 1
ATOM 645 C C . GLN A 1 81 ? 12.948 11.133 -14.902 1.00 65.19 81 GLN A C 1
ATOM 647 O O . GLN A 1 81 ? 12.214 11.454 -13.965 1.00 65.19 81 GLN A O 1
ATOM 652 N N . LEU A 1 82 ? 14.182 10.657 -14.710 1.00 64.69 82 LEU A N 1
ATOM 653 C CA . LEU A 1 82 ? 14.788 10.483 -13.395 1.00 64.69 82 LEU A CA 1
ATOM 654 C C . LEU A 1 82 ? 14.926 11.821 -12.651 1.00 64.69 82 LEU A C 1
ATOM 656 O O . LEU A 1 82 ? 14.716 11.879 -11.442 1.00 64.69 82 LEU A O 1
ATOM 660 N N . ALA A 1 83 ? 15.202 12.921 -13.360 1.00 66.06 83 ALA A N 1
ATOM 661 C CA . ALA A 1 83 ? 15.205 14.263 -12.774 1.00 66.06 83 ALA A CA 1
ATOM 662 C C . ALA A 1 83 ? 13.816 14.680 -12.250 1.00 66.06 83 ALA A C 1
ATOM 664 O O . ALA A 1 83 ? 13.699 15.185 -11.133 1.00 66.06 83 ALA A O 1
ATOM 665 N N . SER A 1 84 ? 12.745 14.406 -13.005 1.00 63.22 84 SER A N 1
ATOM 666 C CA . SER A 1 84 ? 11.366 14.661 -12.554 1.00 63.22 84 SER A CA 1
ATOM 667 C C . SER A 1 84 ? 10.991 13.812 -11.339 1.00 63.22 84 SER A C 1
ATOM 669 O O . SER A 1 84 ? 10.259 14.249 -10.453 1.00 63.22 84 SER A O 1
ATOM 671 N N . LEU A 1 85 ? 11.505 12.591 -11.286 1.00 66.25 85 LEU A N 1
ATOM 672 C CA . LEU A 1 85 ? 11.235 11.648 -10.219 1.00 66.25 85 LEU A CA 1
ATOM 673 C C . LEU A 1 85 ? 11.997 12.000 -8.930 1.00 66.25 85 LEU A C 1
ATOM 675 O O . LEU A 1 85 ? 11.428 11.959 -7.840 1.00 66.25 85 LEU A O 1
ATOM 679 N N . LYS A 1 86 ? 13.238 12.484 -9.055 1.00 66.62 86 LYS A N 1
ATOM 680 C CA . LYS A 1 86 ? 13.972 13.131 -7.957 1.00 66.62 86 LYS A CA 1
ATOM 681 C C . LYS A 1 86 ? 13.209 14.338 -7.412 1.00 66.62 86 LYS A C 1
ATOM 683 O O . LYS A 1 86 ? 13.142 14.496 -6.199 1.00 66.62 86 LYS A O 1
ATOM 688 N N . ASN A 1 87 ? 12.569 15.138 -8.266 1.00 66.19 87 ASN A N 1
ATOM 689 C CA . ASN A 1 87 ? 11.736 16.256 -7.811 1.00 66.19 87 ASN A CA 1
ATOM 690 C C . ASN A 1 87 ? 10.500 15.790 -7.028 1.00 66.19 87 ASN A C 1
ATOM 692 O O . ASN A 1 87 ? 10.163 16.410 -6.022 1.00 66.19 87 ASN A O 1
ATOM 696 N N . LEU A 1 88 ? 9.857 14.688 -7.436 1.00 66.88 88 LEU A N 1
ATOM 697 C CA . LEU A 1 88 ? 8.770 14.078 -6.663 1.00 66.88 88 LEU A CA 1
ATOM 698 C C . LEU A 1 88 ? 9.265 13.620 -5.286 1.00 66.88 88 LEU A C 1
ATOM 700 O O . LEU A 1 88 ? 8.631 13.933 -4.283 1.00 66.88 88 LEU A O 1
ATOM 704 N N . MET A 1 89 ? 10.416 12.945 -5.218 1.00 67.25 89 MET A N 1
ATOM 705 C CA . MET A 1 89 ? 11.011 12.561 -3.935 1.00 67.25 89 MET A CA 1
ATOM 706 C C . MET A 1 89 ? 11.318 13.782 -3.065 1.00 67.25 89 MET A C 1
ATOM 708 O O . MET A 1 89 ? 10.977 13.790 -1.888 1.00 67.25 89 MET A O 1
ATOM 712 N N . VAL A 1 90 ? 11.899 14.839 -3.639 1.00 65.81 90 VAL A N 1
ATOM 713 C CA . VAL A 1 90 ? 12.164 16.106 -2.937 1.00 65.81 90 VAL A CA 1
ATOM 714 C C . VAL A 1 90 ? 10.867 16.739 -2.425 1.00 65.81 90 VAL A C 1
ATOM 716 O O . VAL A 1 90 ? 10.842 17.244 -1.305 1.00 65.81 90 VAL A O 1
ATOM 719 N N . ALA A 1 91 ? 9.784 16.700 -3.202 1.00 66.75 91 ALA A N 1
ATOM 720 C CA . ALA A 1 91 ? 8.481 17.204 -2.777 1.00 66.75 91 ALA A CA 1
ATOM 721 C C . ALA A 1 91 ? 7.901 16.385 -1.611 1.00 66.75 91 ALA A C 1
ATOM 723 O O . ALA A 1 91 ? 7.451 16.974 -0.633 1.00 66.75 91 ALA A O 1
ATOM 724 N N . VAL A 1 92 ? 7.984 15.051 -1.667 1.00 66.94 92 VAL A N 1
ATOM 725 C CA . VAL A 1 92 ? 7.567 14.168 -0.563 1.00 66.94 92 VAL A CA 1
ATOM 726 C C . VAL A 1 92 ? 8.401 14.438 0.697 1.00 66.94 92 VAL A C 1
ATOM 728 O O . VAL A 1 92 ? 7.839 14.637 1.769 1.00 66.94 92 VAL A O 1
ATOM 731 N N . PHE A 1 93 ? 9.727 14.560 0.575 1.00 61.78 93 PHE A N 1
ATOM 732 C CA . PHE A 1 93 ? 10.612 14.889 1.701 1.00 61.78 93 PHE A CA 1
ATOM 733 C C . PHE A 1 93 ? 10.294 16.240 2.356 1.00 61.78 93 PHE A C 1
ATOM 735 O O . PHE A 1 93 ? 10.441 16.375 3.572 1.00 61.78 93 PHE A O 1
ATOM 742 N N . ARG A 1 94 ? 9.863 17.236 1.569 1.00 60.50 94 ARG A N 1
ATOM 743 C CA . ARG A 1 94 ? 9.440 18.553 2.076 1.00 60.50 94 ARG A CA 1
ATOM 744 C C . ARG A 1 94 ? 8.120 18.494 2.842 1.00 60.50 94 ARG A C 1
ATOM 746 O O . ARG A 1 94 ? 7.952 19.261 3.782 1.00 60.50 94 ARG A O 1
ATOM 753 N N . ILE A 1 95 ? 7.208 17.600 2.461 1.00 62.81 95 ILE A N 1
ATOM 754 C CA . ILE A 1 95 ? 5.937 17.387 3.173 1.00 62.81 95 ILE A CA 1
ATOM 755 C C . ILE A 1 95 ? 6.186 16.727 4.537 1.00 62.81 95 ILE A C 1
ATOM 757 O O . ILE A 1 95 ? 5.550 17.104 5.515 1.00 62.81 95 ILE A O 1
ATOM 761 N N . GLU A 1 96 ? 7.143 15.799 4.618 1.00 56.00 96 GLU A N 1
ATOM 762 C CA . GLU A 1 96 ? 7.514 15.108 5.866 1.00 56.00 96 GLU A CA 1
ATOM 763 C C . GLU A 1 96 ? 8.271 16.008 6.869 1.00 56.00 96 GLU A C 1
ATOM 765 O O . GLU A 1 96 ? 8.238 15.752 8.070 1.00 56.00 96 GLU A O 1
ATOM 770 N N . HIS A 1 97 ? 8.923 17.090 6.414 1.00 49.44 97 HIS A N 1
ATOM 771 C CA . HIS A 1 97 ? 9.668 18.031 7.271 1.00 49.44 97 HIS A CA 1
ATOM 772 C C . HIS A 1 97 ? 9.202 19.489 7.091 1.00 49.44 97 HIS A C 1
ATOM 774 O O . HIS A 1 97 ? 9.958 20.318 6.575 1.00 49.44 97 HIS A O 1
ATOM 780 N N . PRO A 1 98 ? 7.990 19.859 7.544 1.00 47.97 98 PRO A N 1
ATOM 781 C CA . PRO A 1 98 ? 7.457 21.209 7.354 1.00 47.97 98 PRO A CA 1
ATOM 782 C C . PRO A 1 98 ? 8.172 22.311 8.168 1.00 47.97 98 PRO A C 1
ATOM 784 O O . PRO A 1 98 ? 7.813 23.477 8.043 1.00 47.97 98 PRO A O 1
ATOM 787 N N . ALA A 1 99 ? 9.202 21.993 8.966 1.00 53.88 99 ALA A N 1
ATOM 788 C CA . ALA A 1 99 ? 9.956 22.970 9.754 1.00 53.88 99 ALA A CA 1
ATOM 789 C C . ALA A 1 99 ? 11.476 22.824 9.565 1.00 53.88 99 ALA A C 1
ATOM 791 O O . ALA A 1 99 ? 12.160 22.143 10.325 1.00 53.88 99 ALA A O 1
ATOM 792 N N . SER A 1 100 ? 12.019 23.495 8.549 1.00 49.50 100 SER A N 1
ATOM 793 C CA . SER A 1 100 ? 13.412 2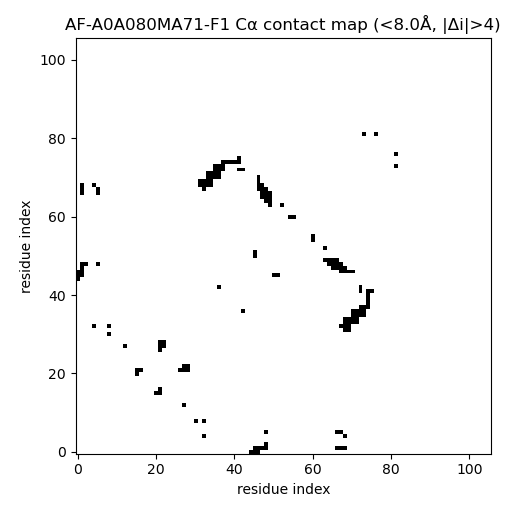3.991 8.530 1.00 49.50 100 SER A CA 1
ATOM 794 C C . SER A 1 100 ? 13.568 25.211 7.612 1.00 49.50 100 SER A C 1
ATOM 796 O O . SER A 1 100 ? 14.634 25.459 7.057 1.00 49.50 100 SER A O 1
ATOM 798 N N . GLN A 1 101 ? 12.501 25.999 7.452 1.00 48.81 101 GLN A N 1
ATOM 799 C CA . GLN A 1 101 ? 12.544 27.277 6.742 1.00 48.81 101 GLN A CA 1
ATOM 800 C C . GLN A 1 101 ? 12.208 28.440 7.684 1.00 48.81 101 GLN A C 1
ATOM 802 O O . GLN A 1 101 ? 11.387 29.290 7.382 1.00 48.81 101 GLN A O 1
ATOM 807 N N . GLU A 1 102 ? 12.893 28.486 8.826 1.00 48.19 102 GLU A N 1
ATOM 808 C CA . GLU A 1 102 ? 13.068 29.702 9.628 1.00 48.19 102 GLU A CA 1
ATOM 809 C C . GLU A 1 102 ? 14.522 29.775 10.111 1.00 48.19 102 GLU A C 1
ATOM 811 O O . GLU A 1 102 ? 14.816 29.513 11.268 1.00 48.19 102 GLU A O 1
ATOM 816 N N . ALA A 1 103 ? 15.456 30.046 9.196 1.00 45.78 103 ALA A N 1
ATOM 817 C CA . ALA A 1 103 ? 16.748 30.680 9.490 1.00 45.78 103 ALA A CA 1
ATOM 818 C C . ALA A 1 103 ? 17.558 30.777 8.196 1.00 45.78 103 ALA A C 1
ATOM 820 O O . ALA A 1 103 ? 18.386 29.915 7.919 1.00 45.78 103 ALA A O 1
ATOM 821 N N . SER A 1 104 ? 17.282 31.791 7.376 1.00 37.31 104 SER A N 1
ATOM 822 C CA . SER A 1 104 ? 18.262 32.483 6.515 1.00 37.31 104 SER A CA 1
ATOM 823 C C . SER A 1 104 ? 17.526 33.545 5.699 1.00 37.31 104 SER A C 1
ATOM 825 O O . SER A 1 104 ? 17.342 33.426 4.492 1.00 37.31 104 SER A O 1
ATOM 827 N N . ALA A 1 105 ? 17.059 34.573 6.398 1.00 41.94 105 ALA A N 1
ATOM 828 C CA . ALA A 1 105 ? 16.927 35.909 5.842 1.00 41.94 105 ALA A CA 1
ATOM 829 C C . ALA A 1 105 ? 17.595 36.845 6.856 1.00 41.94 105 ALA A C 1
ATOM 831 O O . ALA A 1 105 ? 16.985 37.294 7.825 1.00 41.94 105 ALA A O 1
ATOM 832 N N . SER A 1 106 ? 18.901 37.016 6.687 1.00 36.00 106 SER A N 1
ATOM 833 C CA . SER A 1 106 ? 19.671 38.159 7.175 1.00 36.00 106 SER A CA 1
ATOM 834 C C . SER A 1 106 ? 20.416 38.729 5.985 1.00 36.00 106 SER A C 1
ATOM 836 O O . SER A 1 106 ? 20.882 37.907 5.163 1.00 36.00 106 SER A O 1
#

Radius of gyration: 18.44 Å; Cα contacts (8 Å, |Δi|>4): 82; chains: 1; bounding box: 38×59×39 Å